Protein AF-A0A8S2FYT8-F1 (afdb_monomer_lite)

Organism: NCBI:txid1234261

Secondary structure (DSSP, 8-state):
--------------------TTTTTT-SSS--EEEEETTEEEEEEEE-GGGPSEEE-HHHHTTB-GGG-EEEETTEEEEEEEEEEEPPP-TT-EEEEEETTTTEEEEEEEEETTTTEEEETTT--EEE-S-GGGEEESSPPPPPEEEEEEEEEES-GGGEEEEEEE------

pLDDT: mean 74.87, std 20.84, range [27.44, 95.88]

Foldseek 3Di:
DDDDDDDDDDPDDDPPPPPPPPCVVVPPDDDWDWDDDPQKIKTKGQDFPVCPFPKDFVSNVVFFDPVFKDKDWDQKDWPDKDKDKDFDDQAQAWKWFQDDPSPDIFIWGQHGPVQQWIQTPVPRDIDGDPDCVRIGHPDDGDTIMITMGTDIDGPDRRTIMIITMTRDDPPD

Structure (mmCIF, N/CA/C/O backbone):
data_AF-A0A8S2FYT8-F1
#
_entry.id   AF-A0A8S2FYT8-F1
#
loop_
_atom_site.group_PDB
_atom_site.id
_atom_site.type_symbol
_atom_site.label_atom_id
_atom_site.label_alt_id
_atom_site.label_comp_id
_atom_site.label_asym_id
_atom_site.label_entity_id
_atom_site.label_seq_id
_atom_site.pdbx_PDB_ins_code
_atom_site.Cartn_x
_atom_site.Cartn_y
_atom_site.Cartn_z
_atom_site.occupancy
_atom_site.B_iso_or_equiv
_atom_site.auth_seq_id
_atom_site.auth_comp_id
_atom_site.auth_asym_id
_atom_site.auth_atom_id
_atom_site.pdbx_PDB_model_num
ATOM 1 N N . MET A 1 1 ? 5.302 9.312 -61.922 1.00 34.44 1 MET A N 1
ATOM 2 C CA . MET A 1 1 ? 6.344 10.304 -61.585 1.00 34.44 1 MET A CA 1
ATOM 3 C C . MET A 1 1 ? 5.828 11.204 -60.474 1.00 34.44 1 MET A C 1
ATOM 5 O O . MET A 1 1 ? 4.801 11.837 -60.652 1.00 34.44 1 MET A O 1
ATOM 9 N N . ASN A 1 2 ? 6.532 11.149 -59.342 1.00 29.75 2 ASN A N 1
ATOM 10 C CA . ASN A 1 2 ? 6.650 12.093 -58.225 1.00 29.75 2 ASN A CA 1
ATOM 11 C C . ASN A 1 2 ? 5.434 12.893 -57.732 1.00 29.75 2 ASN A C 1
ATOM 13 O O . ASN A 1 2 ? 5.171 14.021 -58.132 1.00 29.75 2 ASN A O 1
ATOM 17 N N . THR A 1 3 ? 4.835 12.309 -56.695 1.00 35.06 3 THR A N 1
ATOM 18 C CA . THR A 1 3 ? 4.531 12.911 -55.388 1.00 35.06 3 THR A CA 1
ATOM 19 C C . THR A 1 3 ? 5.421 14.086 -54.965 1.00 35.06 3 THR A C 1
ATOM 21 O O . THR A 1 3 ? 6.645 13.973 -54.951 1.00 35.06 3 THR A O 1
ATOM 24 N N . THR A 1 4 ? 4.802 15.155 -54.459 1.00 31.09 4 THR A N 1
ATOM 25 C CA . THR A 1 4 ? 5.323 15.942 -53.322 1.00 31.09 4 THR A CA 1
ATOM 26 C C . THR A 1 4 ? 4.184 16.744 -52.685 1.00 31.09 4 THR A C 1
ATOM 28 O O . THR A 1 4 ? 3.881 17.865 -53.081 1.00 31.09 4 THR A O 1
ATOM 31 N N . LEU A 1 5 ? 3.537 16.152 -51.678 1.00 27.44 5 LEU A N 1
ATOM 32 C CA . LEU A 1 5 ? 2.669 16.867 -50.744 1.00 27.44 5 LEU A CA 1
ATOM 33 C C . LEU A 1 5 ? 3.570 17.380 -49.610 1.00 27.44 5 LEU A C 1
ATOM 35 O O . LEU A 1 5 ? 4.101 16.591 -48.830 1.00 27.44 5 LEU A O 1
ATOM 39 N N . LYS A 1 6 ? 3.811 18.693 -49.558 1.00 30.89 6 LYS A N 1
ATOM 40 C CA . LYS A 1 6 ? 4.552 19.332 -48.463 1.00 30.89 6 LYS A CA 1
ATOM 41 C C . LYS A 1 6 ? 3.667 19.346 -47.212 1.00 30.89 6 LYS A C 1
ATOM 43 O O . LYS A 1 6 ? 2.757 20.164 -47.122 1.00 30.89 6 LYS A O 1
ATOM 48 N N . LEU A 1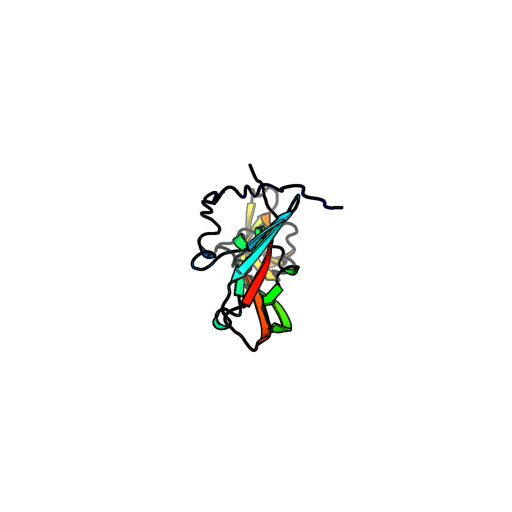 7 ? 3.934 18.457 -46.254 1.00 29.78 7 LEU A N 1
ATOM 49 C CA . L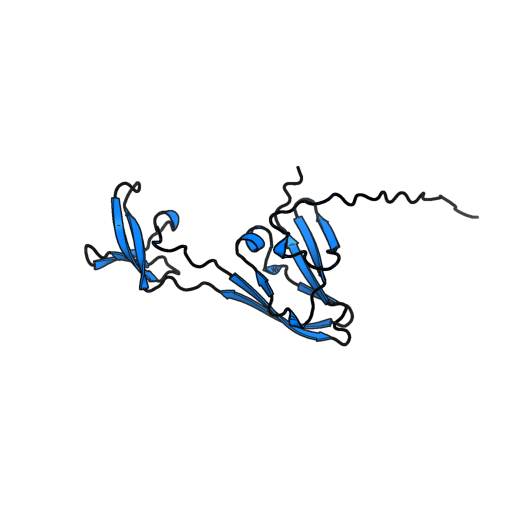EU A 1 7 ? 3.409 18.590 -44.894 1.00 29.78 7 LEU A CA 1
ATOM 50 C C . LEU A 1 7 ? 4.194 19.699 -44.182 1.00 29.78 7 LEU A C 1
ATOM 52 O O . LEU A 1 7 ? 5.385 19.556 -43.914 1.00 29.78 7 LEU A O 1
ATOM 56 N N . PHE A 1 8 ? 3.518 20.811 -43.908 1.00 29.08 8 PHE A N 1
ATOM 57 C CA . PHE A 1 8 ? 4.013 21.875 -43.045 1.00 29.08 8 PHE A CA 1
ATOM 58 C C . PHE A 1 8 ? 3.978 21.396 -41.590 1.00 29.08 8 PHE A C 1
ATOM 60 O O . PHE A 1 8 ? 2.919 21.127 -41.027 1.00 29.08 8 PHE A O 1
ATOM 67 N N . THR A 1 9 ? 5.153 21.289 -40.982 1.00 31.00 9 THR A N 1
ATOM 68 C CA . THR A 1 9 ? 5.353 21.109 -39.547 1.00 31.00 9 THR A CA 1
ATOM 69 C C . THR A 1 9 ? 4.978 22.399 -38.820 1.00 31.00 9 THR A C 1
ATOM 71 O O . THR A 1 9 ? 5.671 23.406 -38.929 1.00 31.00 9 THR A O 1
ATOM 74 N N . PHE A 1 10 ? 3.900 22.357 -38.043 1.00 27.59 10 PHE A N 1
ATOM 75 C CA . PHE A 1 10 ? 3.588 23.354 -37.019 1.00 27.59 10 PHE A CA 1
ATOM 76 C C . PHE A 1 10 ? 3.347 22.602 -35.705 1.00 27.59 10 PHE A C 1
ATOM 78 O O . PHE A 1 10 ? 2.222 22.242 -35.378 1.00 27.59 10 PHE A O 1
ATOM 85 N N . PHE A 1 11 ? 4.418 22.309 -34.962 1.00 31.86 11 PHE A N 1
ATOM 86 C CA . PHE A 1 11 ? 4.296 21.929 -33.552 1.00 31.86 11 PHE A CA 1
ATOM 87 C C . PHE A 1 11 ? 4.560 23.175 -32.713 1.00 31.86 11 PHE A C 1
ATOM 89 O O . PHE A 1 11 ? 5.697 23.559 -32.439 1.00 31.86 11 PHE A O 1
ATOM 96 N N . LEU A 1 12 ? 3.456 23.844 -32.391 1.00 29.23 12 LEU A N 1
ATOM 97 C CA . LEU A 1 12 ? 3.390 24.988 -31.502 1.00 29.23 12 LEU A CA 1
ATOM 98 C C . LEU A 1 12 ? 3.825 24.549 -30.096 1.00 29.23 12 LEU A C 1
ATOM 100 O O . LEU A 1 12 ? 3.330 23.557 -29.562 1.00 29.23 12 LEU A O 1
ATOM 104 N N . HIS A 1 13 ? 4.758 25.300 -29.511 1.00 31.59 13 HIS A N 1
ATOM 105 C CA . HIS A 1 13 ? 5.080 25.245 -28.090 1.00 31.59 13 HIS A CA 1
ATOM 106 C C . HIS A 1 13 ? 3.812 25.513 -27.273 1.00 31.59 13 HIS A C 1
ATOM 108 O O . HIS A 1 13 ? 3.385 26.658 -27.149 1.00 31.59 13 HIS A O 1
ATOM 114 N N . LEU A 1 14 ? 3.235 24.468 -26.688 1.00 29.11 14 LEU A N 1
ATOM 115 C CA . LEU A 1 14 ? 2.282 24.600 -25.593 1.00 29.11 14 LEU A CA 1
ATOM 116 C C . LEU A 1 14 ? 2.867 23.888 -24.374 1.00 29.11 14 LEU A C 1
ATOM 118 O O . LEU A 1 14 ? 2.466 22.793 -23.992 1.00 29.11 14 LEU A O 1
ATOM 122 N N . ILE A 1 15 ? 3.883 24.521 -23.786 1.00 37.72 15 ILE A N 1
ATOM 123 C CA . ILE A 1 15 ? 4.246 24.278 -22.390 1.00 37.72 15 ILE A CA 1
ATOM 124 C C . ILE A 1 15 ? 3.194 25.027 -21.574 1.00 37.72 15 ILE A C 1
ATOM 126 O O . ILE A 1 15 ? 3.398 26.164 -21.151 1.00 37.72 15 ILE A O 1
ATOM 130 N N . THR A 1 16 ? 2.017 24.428 -21.421 1.00 32.59 16 THR A N 1
ATOM 131 C CA . THR A 1 16 ? 1.048 24.899 -20.440 1.00 32.59 16 THR A CA 1
ATOM 132 C C . THR A 1 16 ? 1.570 24.468 -19.078 1.00 32.59 16 THR A C 1
ATOM 134 O O . THR A 1 16 ? 1.632 23.281 -18.762 1.00 32.59 16 THR A O 1
ATOM 137 N N . PHE A 1 17 ? 2.006 25.457 -18.301 1.00 34.69 17 PHE A N 1
ATOM 138 C CA . PHE A 1 17 ? 2.308 25.352 -16.880 1.00 34.69 17 PHE A CA 1
ATOM 139 C C . PHE A 1 17 ? 1.141 24.654 -16.167 1.00 34.69 17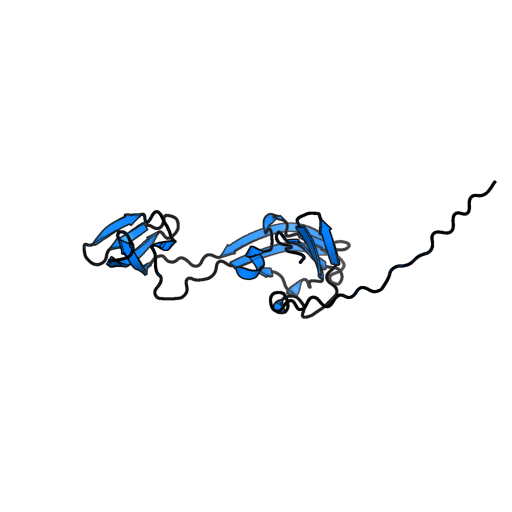 PHE A C 1
ATOM 141 O O . PHE A 1 17 ? 0.111 25.266 -15.885 1.00 34.69 17 PHE A O 1
ATOM 148 N N . ILE A 1 18 ? 1.293 23.366 -15.867 1.00 37.28 18 ILE A N 1
ATOM 149 C CA . ILE A 1 18 ? 0.430 22.696 -14.901 1.00 37.28 18 ILE A CA 1
ATOM 150 C C . ILE A 1 18 ? 0.913 23.175 -13.537 1.00 37.28 18 ILE A C 1
ATOM 152 O O . ILE A 1 18 ? 1.908 22.689 -13.003 1.00 37.28 18 ILE A O 1
ATOM 156 N N . LYS A 1 19 ? 0.223 24.167 -12.972 1.00 30.98 19 LYS A N 1
ATOM 157 C CA . LYS A 1 19 ? 0.365 24.515 -11.560 1.00 30.98 19 LYS A CA 1
ATOM 158 C C . LYS A 1 19 ? -0.349 23.432 -10.746 1.00 30.98 19 LYS A C 1
ATOM 160 O O . LYS A 1 19 ? -1.476 23.605 -10.303 1.00 30.98 19 LYS A O 1
ATOM 165 N N . SER A 1 20 ? 0.287 22.271 -10.628 1.00 37.84 20 SER A N 1
ATOM 166 C CA . SER A 1 20 ? -0.136 21.203 -9.733 1.00 37.84 20 SER A CA 1
ATOM 167 C C . SER A 1 20 ? 0.487 21.458 -8.369 1.00 37.84 20 SER A C 1
ATOM 169 O O . SER A 1 20 ? 1.614 21.033 -8.110 1.00 37.84 20 SER A O 1
ATOM 171 N N . GLU A 1 21 ? -0.228 22.128 -7.473 1.00 34.72 21 GLU A N 1
ATOM 172 C CA . GLU A 1 21 ? 0.187 22.128 -6.064 1.00 34.72 21 GLU A CA 1
ATOM 173 C C . GLU A 1 21 ? 0.263 20.679 -5.524 1.00 34.72 21 GLU A C 1
ATOM 175 O O . GLU A 1 21 ? 1.125 20.385 -4.702 1.00 34.72 21 GLU A O 1
ATOM 180 N N . ASP A 1 22 ? -0.469 19.733 -6.133 1.00 39.88 22 ASP A N 1
ATOM 181 C CA . ASP A 1 22 ? -0.564 18.334 -5.689 1.00 39.88 22 ASP A CA 1
ATOM 182 C C . ASP A 1 22 ? 0.371 17.308 -6.358 1.00 39.88 22 ASP A C 1
ATOM 184 O O . ASP A 1 22 ? 0.573 16.229 -5.806 1.00 39.88 22 ASP A O 1
ATOM 188 N N . PHE A 1 23 ? 0.995 17.626 -7.498 1.00 37.62 23 PHE A N 1
ATOM 189 C CA . PHE A 1 23 ? 2.043 16.782 -8.115 1.00 37.62 23 PHE A CA 1
ATOM 190 C C . PHE A 1 23 ? 3.456 17.351 -7.925 1.00 37.62 23 PHE A C 1
ATOM 192 O O . PHE A 1 23 ? 4.435 16.726 -8.332 1.00 37.62 23 PHE A O 1
ATOM 199 N N . SER A 1 24 ? 3.570 18.509 -7.267 1.00 36.19 24 SER A N 1
ATOM 200 C CA . SER A 1 24 ? 4.831 19.222 -7.041 1.00 36.19 24 SER A CA 1
ATOM 201 C C . SER A 1 24 ? 5.887 18.395 -6.290 1.00 36.19 24 SER A C 1
ATOM 203 O O . SER A 1 24 ? 7.082 18.613 -6.482 1.00 36.19 24 SER A O 1
ATOM 205 N N . SER A 1 25 ? 5.478 17.395 -5.498 1.00 37.12 25 SER A N 1
ATOM 206 C CA . SER A 1 25 ? 6.408 16.498 -4.800 1.00 37.12 25 SER A CA 1
ATOM 207 C C . SER A 1 25 ? 7.021 15.409 -5.691 1.00 37.12 25 SER A C 1
ATOM 209 O O . SER A 1 25 ? 8.058 14.856 -5.334 1.00 37.12 25 SER A O 1
ATOM 211 N N . ILE A 1 26 ? 6.431 15.118 -6.860 1.00 43.84 26 ILE A N 1
ATOM 212 C CA . ILE A 1 26 ? 6.959 14.133 -7.825 1.00 43.84 26 ILE A CA 1
ATOM 213 C C . ILE A 1 26 ? 7.916 14.806 -8.828 1.00 43.84 26 ILE A C 1
ATOM 215 O O . ILE A 1 26 ? 8.737 14.148 -9.462 1.00 43.84 26 ILE A O 1
ATOM 219 N N . THR A 1 27 ? 7.866 16.132 -8.967 1.00 41.81 27 THR A N 1
ATOM 220 C CA . THR A 1 27 ? 8.481 16.852 -10.094 1.00 41.81 27 THR A CA 1
ATOM 221 C C . THR A 1 27 ? 9.792 17.565 -9.773 1.00 41.81 27 THR A C 1
ATOM 223 O O . THR A 1 27 ? 10.093 18.577 -10.400 1.00 41.81 27 THR A O 1
ATOM 226 N N . ASN A 1 28 ? 10.607 17.061 -8.843 1.00 38.19 28 ASN A N 1
ATOM 227 C CA . ASN A 1 28 ? 11.902 17.696 -8.564 1.00 38.19 28 ASN A CA 1
ATOM 228 C C . ASN A 1 28 ? 13.067 17.271 -9.471 1.00 38.19 28 ASN A C 1
ATOM 230 O O . ASN A 1 28 ? 14.145 17.835 -9.334 1.00 38.19 28 ASN A O 1
ATOM 234 N N . SER A 1 29 ? 12.887 16.388 -10.463 1.00 44.88 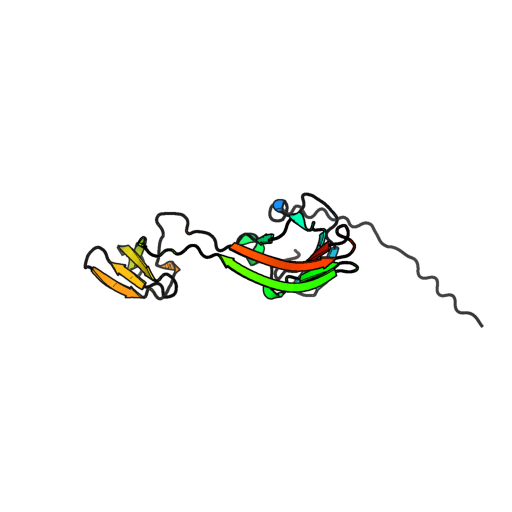29 SER A N 1
ATOM 235 C CA . SER A 1 29 ? 13.757 16.411 -11.654 1.00 44.88 29 SER A CA 1
ATOM 236 C C . SER A 1 29 ? 13.220 15.580 -12.828 1.00 44.88 29 SER A C 1
ATOM 238 O O . SER A 1 29 ? 12.801 14.441 -12.668 1.00 44.88 29 SER A O 1
ATOM 240 N N . SER A 1 30 ? 13.350 16.140 -14.037 1.00 51.62 30 SER A N 1
ATOM 241 C CA . SER A 1 30 ? 13.361 15.488 -15.362 1.00 51.62 30 SER A CA 1
ATOM 242 C C . SER A 1 30 ? 12.041 14.998 -16.004 1.00 51.62 30 SER A C 1
ATOM 244 O O . SER A 1 30 ? 11.469 13.978 -15.645 1.00 51.62 30 SER A O 1
ATOM 246 N N . LEU A 1 31 ? 11.628 15.739 -17.048 1.00 54.69 31 LEU A N 1
ATOM 247 C CA . LEU A 1 31 ? 10.803 15.350 -18.212 1.00 54.69 31 LEU A CA 1
ATOM 248 C C . LEU A 1 31 ? 9.889 14.127 -18.022 1.00 54.69 31 LEU A C 1
ATOM 250 O O . LEU A 1 31 ? 10.206 13.018 -18.461 1.00 54.69 31 LEU A O 1
ATOM 254 N N . ALA A 1 32 ? 8.707 14.360 -17.452 1.00 67.25 32 ALA A N 1
ATOM 255 C CA . ALA A 1 32 ? 7.612 13.408 -17.547 1.00 67.25 32 ALA A CA 1
ATOM 256 C C . ALA A 1 32 ? 7.089 13.366 -18.994 1.00 67.25 32 ALA A C 1
ATOM 258 O O . ALA A 1 32 ? 6.723 14.394 -19.567 1.00 67.25 32 ALA A O 1
ATOM 259 N N . ARG A 1 33 ? 7.045 12.179 -19.602 1.00 78.75 33 ARG A N 1
ATOM 260 C CA . ARG A 1 33 ? 6.271 11.933 -20.822 1.00 78.75 33 ARG A CA 1
ATOM 261 C C . ARG A 1 33 ? 4.830 11.670 -20.413 1.00 78.75 33 ARG A C 1
ATOM 263 O O . ARG A 1 33 ? 4.580 10.811 -19.573 1.00 78.75 33 ARG A O 1
ATOM 270 N N . VAL A 1 34 ? 3.901 12.398 -21.021 1.00 80.19 34 VAL A N 1
ATOM 271 C CA . VAL A 1 34 ? 2.467 12.250 -20.767 1.00 80.19 34 VAL A CA 1
ATOM 272 C C . VAL A 1 34 ? 1.773 11.891 -22.072 1.00 80.19 34 VAL A C 1
ATOM 274 O O . VAL A 1 34 ? 1.945 12.578 -23.079 1.00 80.19 34 VAL A O 1
ATOM 277 N N . LYS A 1 35 ? 0.985 10.818 -22.057 1.00 82.44 35 LYS A N 1
ATOM 278 C CA . LYS A 1 35 ? 0.129 10.413 -23.172 1.00 82.44 35 LYS A CA 1
ATOM 279 C C . LYS A 1 35 ? -1.323 10.418 -22.717 1.00 82.44 35 LYS A C 1
ATOM 281 O O . LYS A 1 35 ? -1.673 9.765 -21.740 1.00 82.44 35 LYS A O 1
ATOM 286 N N . LEU A 1 36 ? -2.155 11.172 -23.426 1.00 80.62 36 LEU A N 1
ATOM 287 C CA . LEU A 1 36 ? -3.553 11.390 -23.067 1.00 80.62 36 LEU A CA 1
ATOM 288 C C . LEU A 1 36 ? -4.468 10.401 -23.789 1.00 80.62 36 LEU A C 1
ATOM 290 O O . LEU A 1 36 ? -4.319 10.154 -24.985 1.00 80.62 36 LEU A O 1
ATOM 294 N N . TYR A 1 37 ? -5.438 9.882 -23.050 1.00 79.69 37 TYR A N 1
ATOM 295 C CA . TYR A 1 37 ? -6.556 9.084 -23.532 1.00 79.69 37 TYR A CA 1
ATOM 296 C C . TYR A 1 37 ? -7.864 9.780 -23.139 1.00 79.69 37 TYR A C 1
ATOM 298 O O . TYR A 1 37 ? -7.864 10.720 -22.347 1.00 79.69 37 TYR A O 1
ATOM 306 N N . VAL A 1 38 ? -8.992 9.300 -23.671 1.00 76.62 38 VAL A N 1
ATOM 307 C CA . VAL A 1 38 ? -10.313 9.932 -23.485 1.00 76.62 38 VAL A CA 1
ATOM 308 C C . VAL A 1 38 ? -10.643 10.185 -22.006 1.00 76.62 38 VAL A C 1
ATOM 310 O O . VAL A 1 38 ? -11.134 11.257 -21.683 1.00 76.62 38 VAL A O 1
ATOM 313 N N . ASN A 1 39 ? -10.316 9.241 -21.112 1.00 79.12 39 ASN A N 1
ATOM 314 C CA . ASN A 1 39 ? -10.618 9.321 -19.674 1.00 79.12 39 ASN A CA 1
ATOM 315 C C . ASN A 1 39 ? -9.413 8.988 -18.774 1.00 79.12 39 ASN A C 1
ATOM 317 O O . ASN A 1 39 ? -9.588 8.640 -17.609 1.00 79.12 39 ASN A O 1
ATOM 321 N N . SER A 1 40 ? -8.191 9.013 -19.307 1.00 82.62 40 SER A N 1
ATOM 322 C CA . SER A 1 40 ? -6.992 8.659 -18.542 1.00 82.62 40 SER A CA 1
ATOM 323 C C . SER A 1 40 ? -5.735 9.283 -19.135 1.00 82.62 40 SER A C 1
ATOM 325 O O . SER A 1 40 ? -5.730 9.745 -20.274 1.00 82.62 40 SER A O 1
ATOM 327 N N . ALA A 1 41 ? -4.655 9.306 -18.360 1.00 83.88 41 ALA A N 1
ATOM 328 C CA . ALA A 1 41 ? -3.336 9.698 -18.845 1.00 83.88 41 ALA A CA 1
ATOM 329 C C . ALA A 1 41 ? -2.317 8.645 -18.445 1.00 83.88 41 ALA A C 1
ATOM 331 O O . ALA A 1 41 ? -2.296 8.199 -17.306 1.00 83.88 41 ALA A O 1
ATOM 332 N N . GLU A 1 42 ? -1.443 8.280 -19.364 1.00 85.31 42 GLU A N 1
ATOM 333 C CA . GLU A 1 42 ? -0.228 7.546 -19.050 1.00 85.31 42 GLU A CA 1
ATOM 334 C C . GLU A 1 42 ? 0.880 8.552 -18.765 1.00 85.31 42 GLU A C 1
ATOM 336 O O . GLU A 1 42 ? 1.129 9.462 -19.557 1.00 85.31 42 GLU A O 1
ATOM 341 N N . ILE A 1 43 ? 1.513 8.396 -17.610 1.00 86.88 43 ILE A N 1
ATOM 342 C CA . ILE A 1 43 ? 2.572 9.263 -17.110 1.00 86.88 43 ILE A CA 1
ATOM 343 C C . ILE A 1 43 ? 3.811 8.392 -16.959 1.00 86.88 43 ILE A C 1
ATOM 345 O O . ILE A 1 43 ? 3.760 7.360 -16.292 1.00 86.88 43 ILE A O 1
ATOM 349 N N . ALA A 1 44 ? 4.915 8.804 -17.573 1.00 88.19 44 ALA A N 1
ATOM 350 C CA . ALA A 1 44 ? 6.212 8.165 -17.423 1.00 88.19 44 ALA A CA 1
ATOM 351 C C . ALA A 1 44 ? 7.251 9.205 -17.014 1.00 88.19 44 ALA A C 1
ATOM 353 O O . ALA A 1 44 ? 7.505 10.144 -17.766 1.00 88.19 44 ALA A O 1
ATOM 354 N N . TYR A 1 45 ? 7.868 9.041 -15.850 1.00 87.19 45 TYR A N 1
ATOM 355 C CA . TYR A 1 45 ? 8.937 9.922 -15.383 1.00 87.19 45 TYR A CA 1
ATOM 356 C C . TYR A 1 45 ? 10.232 9.146 -15.212 1.00 87.19 45 TYR A C 1
ATOM 358 O O . TYR A 1 45 ? 10.226 7.940 -14.964 1.00 87.19 45 TYR A O 1
ATOM 366 N N . LYS A 1 46 ? 11.355 9.840 -15.387 1.00 88.12 46 LYS A N 1
ATOM 367 C CA . LYS A 1 46 ? 12.670 9.236 -15.207 1.00 88.12 46 LYS A CA 1
ATOM 368 C C . LYS A 1 46 ? 12.885 8.925 -13.727 1.00 88.12 46 LYS A C 1
ATOM 370 O O . LYS A 1 46 ? 12.596 9.756 -12.872 1.00 88.12 46 LYS A O 1
ATOM 375 N N . ILE A 1 47 ? 13.408 7.742 -13.443 1.00 88.44 47 ILE A N 1
ATOM 376 C CA . ILE A 1 47 ? 13.700 7.281 -12.087 1.00 88.44 47 ILE A CA 1
ATOM 377 C C . ILE A 1 47 ? 15.120 6.712 -12.039 1.00 88.44 47 ILE A C 1
ATOM 379 O O . ILE A 1 47 ? 15.654 6.269 -13.050 1.00 88.44 47 ILE A O 1
ATOM 383 N N . SER A 1 48 ? 15.768 6.769 -10.885 1.00 86.81 48 SER A N 1
ATOM 384 C CA . SER A 1 48 ? 17.064 6.145 -10.627 1.00 86.81 48 SER A CA 1
ATOM 385 C C . SER A 1 48 ? 16.872 4.794 -9.943 1.00 86.81 48 SER A C 1
ATOM 387 O O . SER A 1 48 ? 15.937 4.619 -9.163 1.00 86.81 48 SER A O 1
ATOM 389 N N . ALA A 1 49 ? 17.791 3.854 -10.171 1.00 84.44 49 ALA A N 1
ATOM 390 C CA . ALA A 1 49 ? 17.784 2.555 -9.496 1.00 84.44 49 ALA A CA 1
ATOM 391 C C . ALA A 1 49 ? 17.829 2.686 -7.958 1.00 84.44 49 ALA A C 1
ATOM 393 O O . ALA A 1 49 ? 17.269 1.855 -7.255 1.00 84.44 49 ALA A O 1
ATOM 394 N N . PHE A 1 50 ? 18.427 3.763 -7.433 1.00 85.12 50 PHE A N 1
ATOM 395 C CA . PHE A 1 50 ? 18.510 4.037 -5.991 1.00 85.12 50 PHE A CA 1
ATOM 396 C C . PHE A 1 50 ? 17.212 4.584 -5.376 1.00 85.12 50 PHE A C 1
ATOM 398 O O . PHE A 1 50 ? 17.169 4.838 -4.177 1.00 85.12 50 PHE A O 1
ATOM 405 N N . GLN A 1 51 ? 16.175 4.823 -6.184 1.00 87.19 51 GLN A N 1
ATOM 406 C CA . GLN A 1 51 ? 14.872 5.310 -5.716 1.00 87.19 51 GLN A CA 1
ATOM 407 C C . GLN A 1 51 ? 13.861 4.176 -5.501 1.00 87.19 51 GLN A C 1
ATOM 409 O O . GLN A 1 51 ? 12.699 4.459 -5.217 1.00 87.19 51 GLN A O 1
ATOM 414 N N . PHE A 1 52 ? 14.286 2.919 -5.655 1.00 88.19 52 PHE A N 1
ATOM 415 C CA . PHE A 1 52 ? 13.480 1.752 -5.315 1.00 88.19 52 PHE A CA 1
ATOM 416 C C . PHE A 1 52 ? 13.768 1.290 -3.875 1.00 88.19 52 PHE A C 1
ATOM 418 O O . PHE A 1 52 ? 14.927 1.323 -3.451 1.00 88.19 52 PHE A O 1
ATOM 425 N N . PRO A 1 53 ? 12.738 0.864 -3.125 1.00 92.12 53 PRO A N 1
ATOM 426 C CA . PRO A 1 53 ? 11.335 0.806 -3.538 1.00 92.12 53 PRO A CA 1
ATOM 427 C C . PRO A 1 53 ? 10.670 2.195 -3.579 1.00 92.12 53 PRO A C 1
ATOM 429 O O . PRO A 1 53 ? 11.046 3.107 -2.847 1.00 92.12 53 PRO A O 1
ATOM 432 N N . VAL A 1 54 ? 9.657 2.355 -4.434 1.00 89.94 54 VAL A N 1
ATOM 433 C CA . VAL A 1 54 ? 8.910 3.613 -4.588 1.00 89.94 54 VAL A CA 1
ATOM 434 C C . VAL A 1 54 ? 7.694 3.607 -3.671 1.00 89.94 54 VAL A C 1
ATOM 436 O O . VAL A 1 54 ? 6.843 2.723 -3.774 1.00 89.94 54 VAL A O 1
ATOM 439 N N . GLU A 1 55 ? 7.578 4.619 -2.814 1.00 89.00 55 GLU A N 1
ATOM 440 C CA . GLU A 1 55 ? 6.408 4.818 -1.956 1.00 89.00 55 GLU A CA 1
ATOM 441 C C . GLU A 1 55 ? 5.406 5.799 -2.576 1.00 89.00 55 GLU A C 1
ATOM 443 O O . GLU A 1 55 ? 5.762 6.906 -2.985 1.00 89.00 55 GLU A O 1
ATOM 448 N N . PHE A 1 56 ? 4.130 5.416 -2.568 1.00 85.69 56 PHE A N 1
ATOM 449 C CA . PHE A 1 56 ? 3.009 6.269 -2.944 1.00 85.69 56 PHE A CA 1
ATOM 450 C C . PHE A 1 56 ? 2.159 6.603 -1.718 1.00 85.69 56 PHE A C 1
ATOM 452 O O . PHE A 1 56 ? 1.714 5.719 -0.980 1.00 85.69 56 PHE A O 1
ATOM 459 N N . SER A 1 57 ? 1.901 7.896 -1.528 1.00 81.75 57 SER A N 1
ATOM 460 C CA . SER A 1 57 ? 0.928 8.393 -0.552 1.00 81.75 57 SER A CA 1
ATOM 461 C C . SER A 1 57 ? -0.512 8.112 -1.011 1.00 81.75 57 SER A C 1
ATOM 463 O O . SER A 1 57 ? -0.761 8.052 -2.218 1.00 81.75 57 SER A O 1
ATOM 465 N N . PRO A 1 58 ? -1.496 8.027 -0.094 1.00 76.56 58 PRO A N 1
ATOM 466 C CA . PRO A 1 58 ? -2.895 7.813 -0.471 1.00 76.56 58 PRO A CA 1
ATOM 467 C C . PRO A 1 58 ? -3.411 8.835 -1.482 1.00 76.56 58 PRO A C 1
ATOM 469 O O . PRO A 1 58 ? -4.082 8.462 -2.434 1.00 76.56 58 PRO A O 1
ATOM 472 N N . LYS A 1 59 ? -3.031 10.110 -1.327 1.00 78.44 59 LYS A N 1
ATOM 473 C CA . LYS A 1 59 ? -3.441 11.181 -2.241 1.00 78.44 59 LYS A CA 1
ATOM 474 C C . LYS A 1 59 ? -2.942 10.948 -3.671 1.00 78.44 59 LYS A C 1
ATOM 476 O O . LYS A 1 59 ? -3.659 11.200 -4.629 1.00 78.44 59 LYS A O 1
ATOM 481 N N . GLN A 1 60 ? -1.724 10.429 -3.835 1.00 77.75 60 GLN A N 1
ATOM 482 C CA . GLN A 1 60 ? -1.219 10.054 -5.161 1.00 77.75 60 GLN A CA 1
ATOM 483 C C . GLN A 1 60 ? -1.993 8.852 -5.726 1.00 77.75 60 GLN A C 1
ATOM 485 O O . GLN A 1 60 ? -2.291 8.811 -6.919 1.00 77.75 60 GLN A O 1
ATOM 490 N N . LEU A 1 61 ? -2.364 7.900 -4.868 1.00 76.94 61 LEU A N 1
ATOM 491 C CA . LEU A 1 61 ? -3.113 6.700 -5.245 1.00 76.94 61 LEU A CA 1
ATOM 492 C C . LEU A 1 61 ? -4.569 6.970 -5.629 1.00 76.94 61 LEU A C 1
ATOM 494 O O . LEU A 1 61 ? -5.106 6.241 -6.452 1.00 76.94 61 LEU A O 1
ATOM 498 N N . GLU A 1 62 ? -5.198 8.031 -5.117 1.00 76.31 62 GLU A N 1
ATOM 499 C CA . GLU A 1 62 ? -6.537 8.453 -5.567 1.00 76.31 62 GLU A CA 1
ATOM 500 C C . GLU A 1 62 ? -6.591 8.687 -7.082 1.00 76.31 62 GLU A C 1
ATOM 502 O O . GLU A 1 62 ? -7.625 8.495 -7.730 1.00 76.31 62 GLU A O 1
ATOM 507 N N . HIS A 1 63 ? -5.457 9.086 -7.656 1.00 79.12 63 HIS A N 1
ATOM 508 C CA . HIS A 1 63 ? -5.350 9.414 -9.063 1.00 79.12 63 HIS A CA 1
ATOM 509 C C . HIS A 1 63 ? -4.650 8.334 -9.881 1.00 79.12 63 HIS A C 1
ATOM 511 O O . HIS A 1 63 ? -4.821 8.343 -11.092 1.00 79.12 63 HIS A O 1
ATOM 517 N N . ILE A 1 64 ? -3.919 7.393 -9.282 1.00 81.00 64 ILE A N 1
ATOM 518 C CA . ILE A 1 64 ? -3.113 6.386 -9.992 1.00 81.00 64 ILE A CA 1
ATOM 519 C C . ILE A 1 64 ? -3.759 5.004 -9.874 1.00 81.00 64 ILE A C 1
ATOM 521 O O . ILE A 1 64 ? -4.215 4.615 -8.808 1.00 81.00 64 ILE A O 1
ATOM 525 N N . ARG A 1 65 ? -3.745 4.223 -10.958 1.00 82.62 65 ARG A N 1
ATOM 526 C CA . ARG A 1 65 ? -4.063 2.787 -10.932 1.00 82.62 65 ARG A CA 1
ATOM 527 C C . ARG A 1 65 ? -2.828 1.970 -10.531 1.00 82.62 65 ARG A C 1
ATOM 529 O O . ARG A 1 65 ? -1.930 1.840 -11.374 1.00 82.62 65 ARG A O 1
ATOM 536 N N . PRO A 1 66 ? -2.729 1.410 -9.309 1.00 82.56 66 PRO A N 1
ATOM 537 C CA . PRO A 1 66 ? -1.514 0.724 -8.857 1.00 82.56 66 PRO A CA 1
ATOM 538 C C . PRO A 1 66 ? -1.115 -0.451 -9.757 1.00 82.56 66 PRO A C 1
ATOM 540 O O . PRO A 1 66 ? 0.061 -0.662 -10.044 1.00 82.56 66 PRO A O 1
ATOM 543 N N . GLU A 1 67 ? -2.101 -1.168 -10.294 1.00 82.62 67 GLU A N 1
ATOM 544 C CA . GLU A 1 67 ? -1.924 -2.313 -11.186 1.00 82.62 67 GLU A CA 1
ATOM 545 C C . GLU A 1 67 ? -1.288 -1.952 -12.537 1.00 82.62 67 GLU A C 1
ATOM 547 O O . GLU A 1 67 ? -0.847 -2.835 -13.276 1.00 82.62 67 GLU A O 1
ATOM 552 N N . THR A 1 68 ? -1.219 -0.660 -12.867 1.00 89.06 68 THR A N 1
ATOM 553 C CA . THR A 1 68 ? -0.643 -0.143 -14.117 1.00 89.06 68 THR A CA 1
ATOM 554 C C . THR A 1 68 ? 0.791 0.347 -13.965 1.00 89.06 68 THR A C 1
ATOM 556 O O . THR A 1 68 ? 1.400 0.740 -14.958 1.00 89.06 68 THR A O 1
ATOM 559 N N . ILE A 1 69 ? 1.340 0.313 -12.747 1.00 91.19 69 ILE A N 1
ATOM 560 C CA . ILE A 1 69 ? 2.710 0.745 -12.479 1.00 91.19 69 ILE A CA 1
ATOM 561 C C . ILE A 1 69 ? 3.677 -0.250 -13.129 1.00 91.19 69 ILE A C 1
ATOM 563 O O . ILE A 1 69 ? 3.595 -1.456 -12.888 1.00 91.19 69 ILE A O 1
ATOM 567 N N . ARG A 1 70 ? 4.576 0.248 -13.978 1.00 92.38 70 ARG A N 1
ATOM 568 C CA . ARG A 1 70 ? 5.568 -0.526 -14.733 1.00 92.38 70 ARG A CA 1
ATOM 569 C C . ARG A 1 70 ? 6.916 0.182 -14.706 1.00 92.38 70 ARG A C 1
ATOM 571 O O . ARG A 1 70 ? 6.973 1.408 -14.778 1.00 92.38 70 ARG A O 1
ATOM 578 N N . LEU A 1 71 ? 7.992 -0.597 -14.663 1.00 92.81 71 LEU A N 1
ATOM 579 C CA . LEU A 1 71 ? 9.351 -0.108 -14.864 1.00 92.81 71 LEU A CA 1
ATOM 580 C C . LEU A 1 71 ? 9.769 -0.364 -16.312 1.00 92.81 71 LEU A C 1
ATOM 582 O O . LEU A 1 71 ? 9.805 -1.509 -16.755 1.00 92.81 71 LEU A O 1
ATOM 586 N N . ASN A 1 72 ? 10.090 0.705 -17.035 1.00 89.81 72 ASN A N 1
ATOM 587 C CA . ASN A 1 72 ? 10.487 0.666 -18.437 1.00 89.81 72 ASN A CA 1
ATOM 588 C C . ASN A 1 72 ? 11.872 1.285 -18.623 1.00 89.81 72 ASN A C 1
ATOM 590 O O . ASN A 1 72 ? 12.283 2.168 -17.876 1.00 89.81 72 ASN A O 1
ATOM 594 N N . GLY A 1 73 ? 12.588 0.867 -19.661 1.00 85.81 73 GLY A N 1
ATOM 595 C CA . GLY A 1 73 ? 13.871 1.460 -20.011 1.00 85.81 73 GLY A CA 1
ATOM 596 C C . GLY A 1 73 ? 14.594 0.683 -21.097 1.00 85.81 73 GLY A C 1
ATOM 597 O O . GLY A 1 73 ? 14.201 -0.425 -21.466 1.00 85.81 73 GLY A O 1
ATOM 598 N N . LYS A 1 74 ? 15.660 1.273 -21.636 1.00 82.75 74 LYS A N 1
ATOM 599 C CA . LYS A 1 74 ? 16.495 0.584 -22.621 1.00 82.75 74 LYS A CA 1
ATOM 600 C C . LYS A 1 74 ? 17.342 -0.468 -21.902 1.00 82.75 74 LYS A C 1
ATOM 602 O O . LYS A 1 74 ? 18.069 -0.119 -20.980 1.00 82.75 74 LYS A O 1
ATOM 607 N N . PHE A 1 75 ? 17.267 -1.720 -22.355 1.00 85.06 75 PHE A N 1
ATOM 608 C CA . PHE A 1 75 ? 17.976 -2.865 -21.759 1.00 85.06 75 PHE A CA 1
ATOM 609 C C . PHE A 1 75 ? 17.599 -3.164 -20.306 1.00 85.06 75 PHE A C 1
ATOM 611 O O . PHE A 1 75 ? 18.431 -3.643 -19.545 1.00 85.06 75 PHE A O 1
ATOM 618 N N . VAL A 1 76 ? 16.350 -2.892 -19.928 1.00 88.94 76 VAL A N 1
ATOM 619 C CA . VAL A 1 76 ? 15.823 -3.269 -18.615 1.00 88.94 76 VAL A CA 1
ATOM 620 C C . VAL A 1 76 ? 15.099 -4.597 -18.742 1.00 88.94 76 VAL A C 1
ATOM 622 O O . VAL A 1 76 ? 14.128 -4.700 -19.492 1.00 88.94 76 VAL A O 1
ATOM 625 N N . HIS A 1 77 ? 15.545 -5.595 -17.990 1.00 90.31 77 HIS A N 1
ATOM 626 C CA . HIS A 1 77 ? 14.804 -6.829 -17.790 1.00 90.31 77 HIS A CA 1
ATOM 627 C C . HIS A 1 77 ? 14.265 -6.854 -16.365 1.00 90.31 77 HIS A C 1
ATOM 629 O O . HIS A 1 77 ? 15.017 -7.010 -15.411 1.00 90.31 77 HIS A O 1
ATOM 635 N N . VAL A 1 78 ? 12.947 -6.727 -16.221 1.00 91.44 78 VAL A N 1
ATOM 636 C CA . VAL A 1 78 ? 12.266 -6.924 -14.936 1.00 91.44 78 VAL A CA 1
ATOM 637 C C . VAL A 1 78 ? 12.035 -8.419 -14.739 1.00 91.44 78 VAL A C 1
ATOM 639 O O . VAL A 1 78 ? 11.407 -9.050 -15.589 1.00 91.44 78 VAL A O 1
ATOM 642 N N . SER A 1 79 ? 12.558 -8.986 -13.654 1.00 93.62 79 SER A N 1
ATOM 643 C CA . SER A 1 79 ? 12.341 -10.387 -13.278 1.00 93.62 79 SER A CA 1
ATOM 644 C C . SER A 1 79 ? 11.143 -10.540 -12.342 1.00 93.62 79 SER A C 1
ATOM 646 O O . SER A 1 79 ? 10.423 -11.534 -12.421 1.00 93.62 79 SER A O 1
ATOM 648 N N . SER A 1 80 ? 10.882 -9.541 -11.496 1.00 93.94 80 SER A N 1
ATOM 649 C CA . SER A 1 80 ? 9.696 -9.501 -10.643 1.00 93.94 80 SER A CA 1
ATOM 650 C C . SER A 1 80 ? 9.274 -8.072 -10.308 1.00 93.94 80 SER A C 1
ATOM 652 O O . SER A 1 80 ? 10.071 -7.131 -10.331 1.00 93.94 80 SER A O 1
ATOM 654 N N . GLN A 1 81 ? 7.992 -7.926 -9.983 1.00 93.06 81 GLN A N 1
ATOM 655 C CA . GLN A 1 81 ? 7.406 -6.709 -9.443 1.00 93.06 81 GLN A CA 1
ATOM 656 C C . GLN A 1 81 ? 6.622 -7.079 -8.188 1.00 93.06 81 GLN A C 1
ATOM 658 O O . GLN A 1 81 ? 5.776 -7.974 -8.229 1.00 93.06 81 GLN A O 1
ATOM 663 N N . THR A 1 82 ? 6.864 -6.348 -7.107 1.00 91.25 82 THR A N 1
ATOM 664 C CA . THR A 1 82 ? 6.143 -6.502 -5.846 1.00 91.25 82 THR A CA 1
ATOM 665 C C . THR A 1 82 ? 5.382 -5.217 -5.563 1.00 91.25 82 THR A C 1
ATOM 667 O O . THR A 1 82 ? 5.962 -4.135 -5.547 1.00 91.25 82 THR A O 1
ATOM 670 N N . ILE A 1 83 ? 4.072 -5.331 -5.346 1.00 87.81 83 ILE A N 1
ATOM 671 C CA . ILE A 1 83 ? 3.229 -4.228 -4.883 1.00 87.81 83 ILE A CA 1
ATOM 672 C C . ILE A 1 83 ? 2.760 -4.593 -3.479 1.00 87.81 83 ILE A C 1
ATOM 674 O O . ILE A 1 83 ? 1.943 -5.496 -3.312 1.00 87.81 83 ILE A O 1
ATOM 678 N N . THR A 1 84 ? 3.279 -3.890 -2.479 1.00 86.06 84 THR A N 1
ATOM 679 C CA . THR A 1 84 ? 2.932 -4.106 -1.075 1.00 86.06 84 THR A CA 1
ATOM 680 C C . THR A 1 84 ? 2.069 -2.958 -0.590 1.00 86.06 84 THR A C 1
ATOM 682 O O . THR A 1 84 ? 2.492 -1.802 -0.595 1.00 86.06 84 THR A O 1
ATOM 685 N N . GLN A 1 85 ? 0.865 -3.270 -0.122 1.00 83.19 85 GLN A N 1
ATOM 686 C CA . GLN A 1 85 ? 0.048 -2.308 0.604 1.00 83.19 85 GLN A CA 1
ATOM 687 C C . GLN A 1 85 ? 0.432 -2.351 2.084 1.00 83.19 85 GLN A C 1
ATOM 689 O O . GLN A 1 85 ? 0.186 -3.337 2.773 1.00 83.19 85 GLN A O 1
ATOM 694 N N . GLN A 1 86 ? 1.037 -1.275 2.582 1.00 79.44 86 GLN A N 1
ATOM 695 C CA . GLN A 1 86 ? 1.260 -1.095 4.009 1.00 79.44 86 GLN A CA 1
ATOM 696 C C . GLN A 1 86 ? 0.042 -0.404 4.619 1.00 79.44 86 GLN A C 1
ATOM 698 O O . GLN A 1 86 ? -0.154 0.805 4.474 1.00 79.44 86 GLN A O 1
ATOM 703 N N . LYS A 1 87 ? -0.768 -1.196 5.321 1.00 76.88 87 LYS A N 1
ATOM 704 C CA . LYS A 1 87 ? -1.775 -0.718 6.268 1.00 76.88 87 LYS A CA 1
ATOM 705 C C . LYS A 1 87 ? -1.194 -0.909 7.665 1.00 76.88 87 LYS A C 1
ATOM 707 O O . LYS A 1 87 ? -0.848 -2.027 8.042 1.00 76.88 87 LYS A O 1
ATOM 712 N N . LYS A 1 88 ? -1.045 0.166 8.440 1.00 77.38 88 LYS A N 1
ATOM 713 C CA . LYS A 1 88 ? -0.726 0.015 9.865 1.00 77.38 88 LYS A CA 1
ATOM 714 C C . LYS A 1 88 ? -2.006 -0.433 10.557 1.00 77.38 88 LYS A C 1
ATOM 716 O O . LYS A 1 88 ? -3.020 0.253 10.459 1.00 77.38 88 LYS A O 1
ATOM 721 N N . SER A 1 89 ? -1.928 -1.580 11.224 1.00 81.69 89 SER A N 1
ATOM 722 C CA . SER A 1 89 ? -3.066 -2.137 11.943 1.00 81.69 89 SER A CA 1
ATOM 723 C C . SER A 1 89 ? -3.579 -1.147 12.985 1.00 81.69 89 SER A C 1
ATOM 725 O O . SER A 1 89 ? -2.805 -0.488 13.693 1.00 81.69 89 SER A O 1
ATOM 727 N N . LEU A 1 90 ? -4.900 -1.052 13.053 1.00 86.19 90 LEU A N 1
ATOM 728 C CA . LEU A 1 90 ? -5.617 -0.295 14.069 1.00 86.19 90 LEU A CA 1
ATOM 729 C C . LEU A 1 90 ? -5.965 -1.164 15.286 1.00 86.19 90 LEU A C 1
ATOM 731 O O . LEU A 1 90 ? -6.545 -0.655 16.240 1.00 86.19 90 LEU A O 1
ATOM 735 N N . ASN A 1 91 ? -5.591 -2.447 15.292 1.00 90.44 91 ASN A N 1
ATOM 736 C CA . ASN A 1 91 ? -5.888 -3.363 16.391 1.00 90.44 91 ASN A CA 1
ATOM 737 C C . ASN A 1 91 ? -5.269 -2.862 17.703 1.00 90.44 91 ASN A C 1
ATOM 739 O O . ASN A 1 91 ? -4.134 -2.385 17.751 1.00 90.44 91 ASN A O 1
ATOM 743 N N . GLY A 1 92 ? -6.041 -2.955 18.782 1.00 90.31 92 GLY A N 1
ATOM 744 C CA . GLY A 1 92 ? -5.702 -2.436 20.103 1.00 90.31 92 GLY A CA 1
ATOM 745 C C . GLY A 1 92 ? -5.874 -0.922 20.263 1.00 90.31 92 GLY A C 1
ATOM 746 O O . GLY A 1 92 ? -5.752 -0.428 21.384 1.00 90.31 92 GLY A O 1
ATOM 747 N N . GLN A 1 93 ? -6.177 -0.171 19.198 1.00 90.94 93 GLN A N 1
ATOM 748 C CA . GLN A 1 93 ? -6.412 1.267 19.321 1.00 90.94 93 GLN A CA 1
ATOM 749 C C . GLN A 1 93 ? -7.794 1.558 19.897 1.00 90.94 93 GLN A C 1
ATOM 751 O O . GLN A 1 93 ? -8.782 0.892 19.575 1.00 90.94 93 GLN A O 1
ATOM 756 N N . LYS A 1 94 ? -7.864 2.602 20.728 1.00 92.88 94 LYS A N 1
ATOM 757 C CA . LYS A 1 94 ? -9.142 3.177 21.139 1.00 92.88 94 LYS A CA 1
ATOM 758 C C . LYS A 1 94 ? -9.787 3.890 19.956 1.00 92.88 94 LYS A C 1
ATOM 760 O O . LYS A 1 94 ? -9.117 4.596 19.205 1.00 92.88 94 LYS A O 1
ATOM 765 N N . VAL A 1 95 ? -11.095 3.733 19.832 1.00 91.50 95 VAL A N 1
ATOM 766 C CA . VAL A 1 95 ? -11.945 4.379 18.832 1.00 91.50 95 VAL A CA 1
ATOM 767 C C . VAL A 1 95 ? -13.251 4.822 19.488 1.00 91.50 95 VAL A C 1
ATOM 769 O O . VAL A 1 95 ? -13.624 4.330 20.552 1.00 91.50 95 VAL A O 1
ATOM 772 N N . LEU A 1 96 ? -13.953 5.755 18.858 1.00 91.44 96 LEU A N 1
ATOM 773 C CA . LEU A 1 96 ? -15.313 6.144 19.208 1.00 91.44 96 LEU A CA 1
ATOM 774 C C . LEU A 1 96 ? -16.268 5.557 18.180 1.00 91.44 96 LEU A C 1
ATOM 776 O O . LEU A 1 96 ? -16.106 5.789 16.983 1.00 91.44 96 LEU A O 1
ATOM 780 N N . ILE A 1 97 ? -17.284 4.838 18.635 1.00 89.94 97 ILE A N 1
ATOM 781 C CA . ILE A 1 97 ? -18.311 4.280 17.761 1.00 89.94 97 ILE A CA 1
ATOM 782 C C . ILE A 1 97 ? -19.588 5.073 17.920 1.00 89.94 97 ILE A C 1
ATOM 784 O O . ILE A 1 97 ? -20.116 5.211 19.021 1.00 89.94 97 ILE A O 1
ATOM 788 N N . CYS A 1 98 ? -20.096 5.573 16.804 1.00 86.69 98 CYS A N 1
ATOM 789 C CA . CYS A 1 98 ? -21.420 6.157 16.732 1.00 86.69 98 CYS A CA 1
ATOM 790 C C . CYS A 1 98 ? -22.458 5.030 16.733 1.00 86.69 98 CYS A C 1
ATOM 792 O O . CYS A 1 98 ? -22.521 4.252 15.779 1.00 86.69 98 CYS A O 1
ATOM 794 N N . LYS A 1 99 ? -23.251 4.940 17.803 1.00 74.50 99 LYS A N 1
ATOM 795 C CA . LYS A 1 99 ? -24.469 4.124 17.841 1.00 74.50 99 LYS A CA 1
ATOM 796 C C . LYS A 1 99 ? -25.631 4.992 17.335 1.00 74.50 99 LYS A C 1
ATOM 798 O O . LYS A 1 99 ? -25.676 6.187 17.634 1.00 74.50 99 LYS A O 1
ATOM 803 N N . ASP A 1 100 ? -26.531 4.398 16.555 1.00 72.00 100 ASP A N 1
ATOM 804 C CA . ASP A 1 100 ? -27.679 5.072 15.925 1.00 72.00 100 ASP A CA 1
ATOM 805 C C . ASP A 1 100 ? -27.267 6.250 15.008 1.00 72.00 100 ASP A C 1
ATOM 807 O O . ASP A 1 100 ? -26.207 6.206 14.378 1.00 72.00 100 ASP A O 1
ATOM 811 N N . ASP A 1 101 ? -28.078 7.312 14.926 1.00 68.94 101 ASP A N 1
ATOM 812 C CA . ASP A 1 101 ? -27.882 8.511 14.086 1.00 68.94 101 ASP A CA 1
ATOM 813 C C . ASP A 1 101 ? -26.712 9.416 14.549 1.00 68.94 101 ASP A C 1
ATOM 815 O O . ASP A 1 101 ? -26.757 10.642 14.441 1.00 68.94 101 ASP A O 1
ATOM 819 N N . CYS A 1 102 ? -25.645 8.829 15.104 1.00 70.38 102 CYS A N 1
ATOM 820 C CA . CYS A 1 102 ? -24.484 9.520 15.675 1.00 70.38 102 CYS A CA 1
ATOM 821 C C . CYS A 1 102 ? -24.810 10.488 16.824 1.00 70.38 102 CYS A C 1
ATOM 823 O O . CYS A 1 102 ? -23.972 11.319 17.181 1.00 70.38 102 CYS A O 1
ATOM 825 N N . SER A 1 103 ? -25.993 10.364 17.429 1.00 75.44 103 SER A N 1
ATOM 826 C CA . SER A 1 103 ? -26.389 11.109 18.626 1.00 75.44 103 SER A CA 1
ATOM 827 C C . SER A 1 103 ? -25.657 10.618 19.875 1.00 75.44 103 SER A C 1
ATOM 829 O O . SER A 1 103 ? -25.394 11.411 20.775 1.00 75.44 103 SER A O 1
ATOM 831 N N . ASN A 1 104 ? -25.287 9.334 19.910 1.00 81.38 104 ASN A N 1
ATOM 832 C CA . ASN A 1 104 ? -24.555 8.713 21.006 1.00 81.38 104 ASN A CA 1
ATOM 833 C C . ASN A 1 104 ? -23.258 8.081 20.492 1.00 81.38 104 ASN A C 1
ATOM 835 O O . ASN A 1 104 ? -23.265 7.261 19.572 1.00 81.38 104 ASN A O 1
ATOM 839 N N . THR A 1 105 ? -22.133 8.437 21.110 1.00 87.00 105 THR A N 1
ATOM 840 C CA . THR A 1 105 ? -20.830 7.820 20.836 1.00 87.00 105 THR A CA 1
ATOM 841 C C . THR A 1 105 ? -20.341 7.049 22.047 1.00 87.00 105 THR A C 1
ATOM 843 O O . THR A 1 105 ? -20.360 7.582 23.155 1.00 87.00 105 THR A O 1
ATOM 846 N N . VAL A 1 106 ? -19.862 5.828 21.835 1.00 90.62 106 VAL A N 1
ATOM 847 C CA . VAL A 1 106 ? -19.252 4.997 22.879 1.00 90.62 106 VAL A CA 1
ATOM 848 C C . VAL A 1 106 ? -17.766 4.814 22.618 1.00 90.62 106 VAL A C 1
ATOM 850 O O . VAL A 1 106 ? -17.338 4.746 21.465 1.00 90.62 106 VAL A O 1
ATOM 853 N N . GLU A 1 107 ? -16.972 4.720 23.681 1.00 94.12 107 GLU A N 1
ATOM 854 C CA . GLU A 1 107 ? -15.572 4.318 23.562 1.00 94.12 107 GLU A CA 1
ATOM 855 C C . GLU A 1 107 ? -15.475 2.809 23.340 1.00 94.12 107 GLU A C 1
ATOM 857 O O . GLU A 1 107 ? -16.093 2.014 24.050 1.00 94.12 107 GLU A O 1
ATOM 862 N N . ALA A 1 108 ? -14.660 2.410 22.374 1.00 94.06 108 ALA A N 1
ATOM 863 C CA . ALA A 1 108 ? -14.390 1.019 22.066 1.00 94.06 108 ALA A CA 1
ATOM 864 C C . ALA A 1 108 ? -12.900 0.803 21.777 1.00 94.06 108 ALA A C 1
ATOM 866 O O . ALA A 1 108 ? -12.145 1.748 21.545 1.00 94.06 108 ALA A O 1
ATOM 867 N N . ILE A 1 109 ? -12.470 -0.455 21.785 1.00 94.69 109 ILE A N 1
ATOM 868 C CA . ILE A 1 109 ? -11.152 -0.876 21.303 1.00 94.69 109 ILE A CA 1
ATOM 869 C C . ILE A 1 109 ? -11.343 -1.646 20.002 1.00 94.69 109 ILE A C 1
ATOM 871 O O . ILE A 1 109 ? -12.150 -2.572 19.948 1.00 94.69 109 ILE A O 1
ATOM 875 N N . MET A 1 110 ? -10.590 -1.285 18.968 1.00 93.19 110 MET A N 1
ATOM 876 C CA . MET A 1 110 ? -10.526 -2.059 17.733 1.00 93.19 110 MET A CA 1
ATOM 877 C C . MET A 1 110 ? -9.860 -3.406 18.015 1.00 93.19 110 MET A C 1
ATOM 879 O O . MET A 1 110 ? -8.730 -3.457 18.495 1.00 93.19 110 MET A O 1
ATOM 883 N N . ILE A 1 111 ? -10.563 -4.497 17.743 1.00 95.69 111 ILE A N 1
ATOM 884 C CA . ILE A 1 111 ? -10.061 -5.860 17.941 1.00 95.69 111 ILE A CA 1
ATOM 885 C C . ILE A 1 111 ? -9.526 -6.409 16.625 1.00 95.69 111 ILE A C 1
ATOM 887 O O . ILE A 1 111 ? -8.435 -6.974 16.607 1.00 95.69 111 ILE A O 1
ATOM 891 N N . ASP A 1 112 ? -10.278 -6.199 15.545 1.00 91.00 112 ASP A N 1
ATOM 892 C CA . ASP A 1 112 ? -9.906 -6.605 14.193 1.00 91.00 112 ASP A CA 1
ATOM 893 C C . ASP A 1 112 ? -10.355 -5.538 13.186 1.00 91.00 112 ASP A C 1
ATOM 895 O O . ASP A 1 112 ? -11.547 -5.339 12.940 1.00 91.00 112 ASP A O 1
ATOM 899 N N . ASP A 1 113 ? -9.384 -4.831 12.620 1.00 87.69 113 ASP A N 1
ATOM 900 C CA . ASP A 1 113 ? -9.576 -3.731 11.686 1.00 87.69 113 ASP A CA 1
ATOM 901 C C . ASP A 1 113 ? -9.795 -4.159 10.226 1.00 87.69 113 ASP A C 1
ATOM 903 O O . ASP A 1 113 ? -9.993 -3.292 9.368 1.00 87.69 113 ASP A O 1
ATOM 907 N N . GLU A 1 114 ? -9.748 -5.456 9.907 1.00 86.81 114 GLU A N 1
ATOM 908 C CA . GLU A 1 114 ? -10.137 -5.975 8.589 1.00 86.81 114 GLU A CA 1
ATOM 909 C C . GLU A 1 114 ? -11.651 -6.133 8.486 1.00 86.81 114 GLU A C 1
ATOM 911 O O . GLU A 1 114 ? -12.252 -5.794 7.465 1.00 86.81 114 GLU A O 1
ATOM 916 N N . ILE A 1 115 ? -12.272 -6.587 9.574 1.00 89.50 115 ILE A N 1
ATOM 917 C CA . ILE A 1 115 ? -13.721 -6.788 9.670 1.00 89.50 115 ILE A CA 1
ATOM 918 C C . ILE A 1 115 ? -14.414 -5.733 10.536 1.00 89.50 115 ILE A C 1
ATOM 920 O O . ILE A 1 115 ? -15.586 -5.898 10.863 1.00 89.50 115 ILE A O 1
ATOM 924 N N . ASN A 1 116 ? -13.714 -4.661 10.922 1.00 89.19 116 ASN A N 1
ATOM 925 C CA . ASN A 1 116 ? -14.215 -3.610 11.816 1.00 89.19 116 ASN A CA 1
ATOM 926 C C . ASN A 1 116 ? -14.845 -4.164 13.111 1.00 89.19 116 ASN A C 1
ATOM 928 O O . ASN A 1 116 ? -15.892 -3.686 13.561 1.00 89.19 116 ASN A O 1
ATOM 932 N N . LEU A 1 117 ? -14.246 -5.203 13.692 1.00 93.50 117 LEU A N 1
ATOM 933 C CA . LEU A 1 117 ? -14.664 -5.763 14.971 1.00 93.50 117 LEU A CA 1
ATOM 934 C C . LEU A 1 117 ? -14.139 -4.886 16.098 1.00 93.50 117 LEU A C 1
ATOM 936 O O . LEU A 1 117 ? -12.933 -4.671 16.231 1.00 93.50 117 LEU A O 1
ATOM 940 N N . VAL A 1 118 ? -15.044 -4.440 16.956 1.00 94.19 118 VAL A N 1
ATOM 941 C CA . VAL A 1 118 ? -14.714 -3.588 18.094 1.00 94.19 118 VAL A CA 1
ATOM 942 C C . VAL A 1 118 ? -15.263 -4.178 19.382 1.00 94.19 118 VAL A C 1
ATOM 944 O O . VAL A 1 118 ? -16.264 -4.895 19.379 1.00 94.19 118 VAL A O 1
ATOM 947 N N . LYS A 1 119 ? -14.593 -3.866 20.488 1.00 95.88 119 LYS A N 1
ATOM 948 C CA . LYS A 1 119 ? -15.033 -4.169 21.845 1.00 95.88 119 LYS A CA 1
ATOM 949 C C . LYS A 1 119 ? -15.464 -2.881 22.527 1.00 95.88 119 LYS A C 1
ATOM 951 O O . LYS A 1 119 ? -14.625 -2.019 22.781 1.00 95.88 119 LYS A O 1
ATOM 956 N N . ASP A 1 120 ? -16.740 -2.773 22.849 1.00 93.50 120 ASP A N 1
ATOM 957 C CA . ASP A 1 120 ? -17.288 -1.670 23.629 1.00 93.50 120 ASP A CA 1
ATOM 958 C C . ASP A 1 120 ? -16.710 -1.673 25.049 1.00 93.50 120 ASP A C 1
ATOM 960 O O . ASP A 1 120 ? -16.684 -2.705 25.723 1.00 93.50 120 ASP A O 1
ATOM 964 N N . LEU A 1 121 ? -16.211 -0.527 25.507 1.00 93.00 121 LEU A N 1
ATOM 965 C CA . LEU A 1 121 ? -15.622 -0.408 26.838 1.00 93.00 121 LEU A CA 1
ATOM 966 C 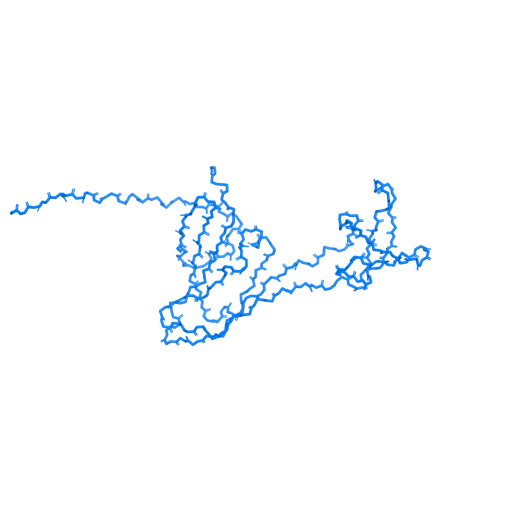C . LEU A 1 121 ? -16.662 -0.196 27.941 1.00 93.00 121 LEU A C 1
ATOM 968 O O . LEU A 1 121 ? -16.334 -0.396 29.110 1.00 93.00 121 LEU A O 1
ATOM 972 N N . SER A 1 122 ? -17.894 0.186 27.595 1.00 90.31 122 SER A N 1
ATOM 973 C CA . SER A 1 122 ? -18.961 0.418 28.572 1.00 90.31 122 SER A CA 1
ATOM 974 C C . SER A 1 122 ? -19.562 -0.884 29.104 1.00 90.31 122 SER A C 1
ATOM 976 O O . SER A 1 122 ? -19.805 -1.000 30.304 1.00 90.31 122 SER A O 1
ATOM 978 N N . ASP A 1 123 ? -19.753 -1.876 28.233 1.00 90.81 123 ASP A N 1
ATOM 979 C CA . ASP A 1 123 ? -20.438 -3.132 28.559 1.00 90.81 123 ASP A CA 1
ATOM 980 C C . ASP A 1 123 ? -19.631 -4.399 28.207 1.00 90.81 123 ASP A C 1
ATOM 982 O O . ASP A 1 123 ? -20.068 -5.509 28.503 1.00 90.81 123 ASP A O 1
ATOM 986 N N . ASN A 1 124 ? -18.421 -4.253 27.649 1.00 91.50 124 ASN A N 1
ATOM 987 C CA . ASN A 1 124 ? -17.557 -5.344 27.176 1.00 91.50 124 ASN A CA 1
ATOM 988 C C . ASN A 1 124 ? -18.131 -6.191 26.023 1.00 91.50 124 ASN A C 1
ATOM 990 O O . ASN A 1 124 ? -17.618 -7.285 25.766 1.00 91.50 124 ASN A O 1
ATOM 994 N N . THR A 1 125 ? -19.140 -5.700 25.305 1.00 93.19 125 THR A N 1
ATOM 995 C CA . THR A 1 125 ? -19.724 -6.389 24.148 1.00 93.19 125 THR A CA 1
ATOM 996 C C . THR A 1 125 ? -18.841 -6.243 22.911 1.00 93.19 125 THR A C 1
ATOM 998 O O . THR A 1 125 ? -18.206 -5.210 22.697 1.00 93.19 125 THR A O 1
ATOM 1001 N N . TYR A 1 126 ? -18.823 -7.274 22.066 1.00 93.69 126 TYR A N 1
ATOM 1002 C CA . TYR A 1 126 ? -18.136 -7.262 20.776 1.00 93.69 126 TYR A CA 1
ATOM 1003 C C . TYR A 1 126 ? -19.150 -7.147 19.646 1.00 93.69 126 TYR A C 1
ATOM 1005 O O . TYR A 1 126 ? -20.152 -7.863 19.643 1.00 93.69 126 TYR A O 1
ATOM 1013 N N . TYR A 1 127 ? -18.883 -6.289 18.670 1.00 90.62 127 TYR A N 1
ATOM 1014 C CA . TYR A 1 127 ? -19.703 -6.202 17.466 1.00 90.62 127 TYR A CA 1
ATOM 1015 C C . TYR A 1 127 ? -18.897 -5.712 16.268 1.00 90.62 127 TYR A C 1
ATOM 1017 O O . TYR A 1 127 ? -17.898 -5.007 16.398 1.00 90.62 127 TYR A O 1
ATOM 1025 N N . THR A 1 128 ? -19.357 -6.102 15.084 1.00 91.12 128 THR A N 1
ATOM 1026 C CA . THR A 1 128 ? -18.822 -5.634 13.808 1.00 91.12 128 THR A CA 1
ATOM 1027 C C . THR A 1 128 ? -19.532 -4.357 13.389 1.00 91.12 128 THR A C 1
ATOM 1029 O O . THR A 1 128 ? -20.761 -4.295 13.353 1.00 91.12 128 THR A O 1
ATOM 1032 N N . VAL A 1 129 ? -18.755 -3.340 13.035 1.00 86.50 129 VAL A N 1
ATOM 1033 C CA . VAL A 1 129 ? -19.276 -2.063 12.559 1.00 86.50 129 VAL A CA 1
ATOM 1034 C C . VAL A 1 129 ? -19.360 -2.078 11.032 1.00 86.50 129 VAL A C 1
ATOM 1036 O O . VAL A 1 129 ? -18.346 -2.090 10.335 1.00 86.50 129 VAL A O 1
ATOM 1039 N N . LEU A 1 130 ? -20.588 -2.077 10.504 1.00 80.69 130 LEU A N 1
ATOM 1040 C CA . LEU A 1 130 ? -20.853 -2.214 9.063 1.00 80.69 130 LEU A CA 1
ATOM 1041 C C . LEU A 1 130 ? -20.357 -1.024 8.231 1.00 80.69 130 LEU A C 1
ATOM 1043 O O . LEU A 1 130 ? -19.921 -1.205 7.096 1.00 80.69 130 LEU A O 1
ATOM 1047 N N . TYR A 1 131 ? -20.413 0.188 8.783 1.00 79.12 131 TYR A N 1
ATOM 1048 C CA . TYR A 1 131 ? -20.024 1.407 8.080 1.00 79.12 131 TYR A CA 1
ATOM 1049 C C . TYR A 1 131 ? -18.817 2.038 8.762 1.00 79.12 131 TYR A C 1
ATOM 1051 O O . TYR A 1 131 ? -18.923 2.550 9.867 1.00 79.12 131 TYR A O 1
ATOM 1059 N N . SER A 1 132 ? -17.669 2.080 8.086 1.00 70.62 132 SER A N 1
ATOM 1060 C CA . SER A 1 132 ? -16.442 2.678 8.638 1.00 70.62 132 SER A CA 1
ATOM 1061 C C . SER A 1 132 ? -16.602 4.148 9.051 1.00 70.62 132 SER A C 1
ATOM 1063 O O . SER A 1 132 ? -15.878 4.621 9.919 1.00 70.62 132 SER A O 1
ATOM 1065 N N . GLN A 1 133 ? -17.578 4.858 8.474 1.00 74.00 133 GLN A N 1
ATOM 1066 C CA . GLN A 1 133 ? -17.918 6.247 8.802 1.00 74.00 133 GLN A CA 1
ATOM 1067 C C . GLN A 1 133 ? -18.450 6.422 10.233 1.00 74.00 133 GLN A C 1
ATOM 1069 O O . GLN A 1 133 ? -18.384 7.523 10.777 1.00 74.00 133 GLN A O 1
ATOM 1074 N N . THR A 1 134 ? -18.969 5.358 10.853 1.00 82.94 134 THR A N 1
ATOM 1075 C CA . THR A 1 134 ? -19.433 5.399 12.246 1.00 82.94 134 THR A CA 1
ATOM 1076 C C . THR A 1 134 ? -18.295 5.182 13.244 1.00 82.94 134 THR A C 1
ATOM 1078 O O . THR A 1 134 ? -18.502 5.380 14.442 1.00 82.94 134 THR A O 1
ATOM 1081 N N . ILE A 1 135 ? -17.089 4.838 12.771 1.00 86.12 135 ILE A N 1
ATOM 1082 C CA . ILE A 1 135 ? -15.869 4.738 13.576 1.00 86.12 135 ILE A CA 1
ATOM 1083 C C . ILE A 1 135 ? -15.116 6.065 13.492 1.00 86.12 135 ILE A C 1
ATOM 1085 O O . ILE A 1 135 ? -14.633 6.470 12.435 1.00 86.12 135 ILE A O 1
ATOM 1089 N N . LYS A 1 136 ? -14.988 6.743 14.627 1.00 86.25 136 LYS A N 1
ATOM 1090 C CA . LYS A 1 136 ? -14.179 7.950 14.788 1.00 86.25 136 LYS A CA 1
ATOM 1091 C C . LYS A 1 136 ? -12.891 7.585 15.518 1.00 86.25 136 LYS A C 1
ATOM 1093 O O . LYS A 1 136 ? -12.919 6.949 16.568 1.00 86.25 136 LYS A O 1
ATOM 1098 N N . TYR A 1 137 ? -11.760 7.992 14.964 1.00 84.12 137 TYR A N 1
ATOM 1099 C CA . TYR A 1 137 ? -10.442 7.701 15.523 1.00 84.12 137 TYR A CA 1
ATOM 1100 C C . TYR A 1 137 ? -9.966 8.880 16.374 1.00 84.12 137 TYR A C 1
ATOM 1102 O O . TYR A 1 137 ? -10.202 10.033 16.015 1.00 84.12 137 TYR A O 1
ATOM 1110 N N . PHE A 1 138 ? -9.323 8.591 17.509 1.00 80.00 138 PHE A N 1
ATOM 1111 C CA . PHE A 1 138 ? -8.749 9.629 18.377 1.00 80.00 138 PHE A CA 1
ATOM 1112 C C . PHE A 1 138 ? -7.480 10.245 17.783 1.00 80.00 138 PHE A C 1
ATOM 1114 O O . PHE A 1 138 ? -7.231 11.432 17.969 1.00 80.00 138 PHE A O 1
ATOM 1121 N N . ASP A 1 139 ? -6.729 9.448 17.025 1.00 71.12 139 ASP A N 1
ATOM 1122 C CA . ASP A 1 139 ? -5.589 9.888 16.232 1.00 71.12 139 ASP A CA 1
ATOM 1123 C C . ASP A 1 139 ? -5.923 9.791 14.742 1.00 71.12 139 ASP A C 1
ATOM 1125 O O . ASP A 1 139 ? -6.789 9.014 14.333 1.00 71.12 139 ASP A O 1
ATOM 1129 N N . ILE A 1 140 ? -5.217 10.564 13.909 1.00 65.88 140 ILE A N 1
ATOM 1130 C CA . ILE A 1 140 ? -5.327 10.439 12.451 1.00 65.88 140 ILE A CA 1
ATOM 1131 C C . ILE A 1 140 ? -4.981 8.987 12.093 1.00 65.88 140 ILE A C 1
ATOM 1133 O O . ILE A 1 140 ? -3.854 8.558 12.375 1.00 65.88 140 ILE A O 1
ATOM 1137 N N . PRO A 1 141 ? -5.911 8.219 11.491 1.00 63.47 141 PRO A N 1
ATOM 1138 C CA . PRO A 1 141 ? -5.630 6.840 11.153 1.00 63.47 141 PRO A CA 1
ATOM 1139 C C . PRO A 1 141 ? -4.434 6.812 10.198 1.00 63.47 141 PRO A C 1
ATOM 1141 O O . PRO A 1 141 ? -4.299 7.684 9.330 1.00 63.47 141 PRO A O 1
ATOM 1144 N N . PRO A 1 142 ? -3.530 5.838 10.359 1.00 63.72 142 PRO A N 1
ATOM 1145 C CA . PRO A 1 142 ? -2.382 5.729 9.495 1.00 63.72 142 PRO A CA 1
ATOM 1146 C C . PRO A 1 142 ? -2.850 5.579 8.056 1.00 63.72 142 PRO A C 1
ATOM 1148 O O . PRO A 1 142 ? -3.730 4.788 7.721 1.00 63.72 142 PRO A O 1
ATOM 1151 N N . THR A 1 143 ? -2.252 6.389 7.205 1.00 65.81 143 THR A N 1
ATOM 1152 C CA . THR A 1 143 ? -2.559 6.422 5.792 1.00 65.81 143 THR A CA 1
ATOM 1153 C C . THR A 1 143 ? -2.025 5.163 5.120 1.00 65.81 143 THR A C 1
ATOM 1155 O O . THR A 1 143 ? -0.871 4.784 5.319 1.00 65.81 143 THR A O 1
ATOM 1158 N N . ASN A 1 144 ? -2.870 4.514 4.314 1.00 72.88 144 ASN A N 1
ATOM 1159 C CA . ASN A 1 144 ? -2.447 3.387 3.491 1.00 72.88 144 ASN A CA 1
ATOM 1160 C C . ASN A 1 144 ? -1.344 3.854 2.541 1.00 72.88 144 ASN A C 1
ATOM 1162 O O . ASN A 1 144 ? -1.555 4.769 1.744 1.00 72.88 144 ASN A O 1
ATOM 1166 N N . LYS A 1 145 ? -0.182 3.211 2.606 1.00 80.88 145 LYS A N 1
ATOM 1167 C CA . LYS A 1 145 ? 0.884 3.414 1.629 1.00 80.88 145 LYS A CA 1
ATOM 1168 C C . LYS A 1 145 ? 0.914 2.236 0.676 1.00 80.88 145 LYS A C 1
ATOM 1170 O O . LYS A 1 145 ? 0.732 1.094 1.096 1.00 80.88 145 LYS A O 1
ATOM 1175 N N . ILE A 1 146 ? 1.181 2.505 -0.595 1.00 85.06 146 ILE A N 1
ATOM 1176 C CA . ILE A 1 146 ? 1.560 1.453 -1.538 1.00 85.06 146 ILE A CA 1
ATOM 1177 C C . ILE A 1 146 ? 3.046 1.598 -1.811 1.00 85.06 146 ILE A C 1
ATOM 1179 O O . ILE A 1 146 ? 3.516 2.674 -2.174 1.00 85.06 146 ILE A O 1
ATOM 1183 N N . ILE A 1 147 ? 3.765 0.502 -1.624 1.00 89.44 147 ILE A N 1
ATOM 1184 C CA . ILE A 1 147 ? 5.179 0.377 -1.933 1.00 89.44 147 ILE A CA 1
ATOM 1185 C C . ILE A 1 147 ? 5.292 -0.486 -3.178 1.00 89.44 147 ILE A C 1
ATOM 1187 O O . ILE A 1 147 ? 4.775 -1.603 -3.204 1.00 89.44 147 ILE A O 1
ATOM 1191 N N . VAL A 1 148 ? 5.950 0.035 -4.206 1.00 90.75 148 VAL A N 1
ATOM 1192 C CA . VAL A 1 148 ? 6.235 -0.714 -5.427 1.00 90.75 148 VAL A CA 1
ATOM 1193 C C . VAL A 1 148 ? 7.727 -0.940 -5.533 1.00 90.75 148 VAL A C 1
ATOM 1195 O O . VAL A 1 148 ? 8.508 0.010 -5.550 1.00 90.75 148 VAL A O 1
ATOM 1198 N N . ASP A 1 149 ? 8.100 -2.205 -5.644 1.00 93.81 149 ASP A N 1
ATOM 1199 C CA . ASP A 1 149 ? 9.477 -2.624 -5.820 1.00 93.81 149 ASP A CA 1
ATOM 1200 C C . ASP A 1 149 ? 9.634 -3.496 -7.064 1.00 93.81 149 ASP A C 1
ATOM 1202 O O . ASP A 1 149 ? 8.694 -4.170 -7.501 1.00 93.81 149 ASP A O 1
ATOM 1206 N N . PHE A 1 150 ? 10.830 -3.473 -7.638 1.00 93.12 150 PHE A N 1
ATOM 1207 C CA . PHE A 1 150 ? 11.167 -4.227 -8.836 1.00 93.12 150 PHE A CA 1
ATOM 1208 C C . PHE A 1 150 ? 12.489 -4.947 -8.626 1.00 93.12 150 PHE A C 1
ATOM 1210 O O . PHE A 1 150 ? 13.497 -4.325 -8.302 1.00 93.12 150 PHE A O 1
ATOM 1217 N N . THR A 1 151 ? 12.514 -6.245 -8.915 1.00 93.38 151 THR A N 1
ATOM 1218 C CA . THR A 1 151 ? 13.782 -6.929 -9.179 1.00 93.38 151 THR A CA 1
ATOM 1219 C C . THR A 1 151 ? 14.044 -6.826 -10.674 1.00 93.38 151 THR A C 1
ATOM 1221 O O . THR A 1 151 ? 13.219 -7.256 -11.485 1.00 93.38 151 THR A O 1
ATOM 1224 N N . PHE A 1 152 ? 15.158 -6.207 -11.059 1.00 92.06 152 PHE A N 1
ATOM 1225 C CA . PHE A 1 152 ? 15.489 -5.991 -12.462 1.00 92.06 152 PHE A CA 1
ATOM 1226 C C . PHE A 1 152 ? 16.995 -5.975 -12.712 1.00 92.06 152 PHE A C 1
ATOM 1228 O O . PHE A 1 152 ? 17.791 -5.634 -11.840 1.00 92.06 152 PHE A O 1
ATOM 1235 N N . GLU A 1 153 ? 17.365 -6.294 -13.944 1.00 90.19 153 GLU A N 1
ATOM 1236 C CA . GLU A 1 153 ? 18.714 -6.152 -14.472 1.00 90.19 153 GLU A CA 1
ATOM 1237 C C . GLU A 1 153 ? 18.723 -5.049 -15.527 1.00 90.19 153 GLU A C 1
ATOM 1239 O O . GLU A 1 153 ? 17.788 -4.916 -16.323 1.00 90.19 153 GLU A O 1
ATOM 1244 N N . THR A 1 154 ? 19.778 -4.236 -15.544 1.00 85.81 154 THR A N 1
ATOM 1245 C CA . THR A 1 154 ? 19.980 -3.251 -16.606 1.00 85.81 154 THR A CA 1
ATOM 1246 C C . THR A 1 154 ? 21.452 -3.071 -16.922 1.00 85.81 154 THR A C 1
ATOM 1248 O O . THR A 1 154 ? 22.290 -2.986 -16.026 1.00 85.81 154 THR A O 1
ATOM 1251 N N . SER A 1 155 ? 21.771 -2.962 -18.210 1.00 79.75 155 SER A N 1
ATOM 1252 C CA . SER A 1 155 ? 23.103 -2.559 -18.667 1.00 79.75 155 SER A CA 1
ATOM 1253 C C . SER A 1 155 ? 23.259 -1.032 -18.751 1.00 79.75 155 SER A C 1
ATOM 1255 O O . SER A 1 155 ? 24.324 -0.548 -19.128 1.00 79.75 155 SER A O 1
ATOM 1257 N N . ASN A 1 156 ? 22.200 -0.261 -18.457 1.00 75.25 156 ASN A N 1
ATOM 1258 C CA . ASN A 1 156 ? 22.208 1.201 -18.461 1.00 75.25 156 ASN A CA 1
ATOM 1259 C C . ASN A 1 156 ? 21.201 1.779 -17.443 1.00 75.25 156 ASN A C 1
ATOM 1261 O O . ASN A 1 156 ? 19.999 1.867 -17.700 1.00 75.25 156 ASN A O 1
ATOM 1265 N N . ILE A 1 157 ? 21.710 2.229 -16.295 1.00 68.62 157 ILE A N 1
ATOM 1266 C CA . ILE A 1 157 ? 20.907 2.826 -15.213 1.00 68.62 157 ILE A CA 1
ATOM 1267 C C . ILE A 1 157 ? 20.384 4.238 -15.529 1.00 68.62 157 ILE A C 1
ATOM 1269 O O . ILE A 1 157 ? 19.512 4.739 -14.826 1.00 68.62 157 ILE A O 1
ATOM 1273 N N . GLU A 1 158 ? 20.872 4.897 -16.584 1.00 68.44 158 GLU A N 1
ATOM 1274 C CA . GLU A 1 158 ? 20.510 6.287 -16.896 1.00 68.44 158 GLU A CA 1
ATOM 1275 C C . GLU A 1 158 ? 19.186 6.431 -17.661 1.00 68.44 158 GLU A C 1
ATOM 1277 O O . GLU A 1 158 ? 18.759 7.555 -17.944 1.00 68.44 158 GLU A O 1
ATOM 1282 N N . GLN A 1 159 ? 18.535 5.319 -18.016 1.00 75.75 159 GLN A N 1
ATOM 1283 C CA . GLN A 1 159 ? 17.338 5.292 -18.865 1.00 75.75 159 GLN A CA 1
ATOM 1284 C C . GLN A 1 159 ? 16.175 4.509 -18.244 1.00 75.75 159 GLN A C 1
ATOM 1286 O O . GLN A 1 159 ? 15.407 3.884 -18.975 1.00 75.75 159 GLN A O 1
ATOM 1291 N N . LEU A 1 160 ? 16.042 4.528 -16.916 1.00 88.38 160 LEU A N 1
ATOM 1292 C CA . LEU A 1 160 ? 14.880 3.952 -16.241 1.00 88.38 160 LEU A CA 1
ATOM 1293 C C . LEU A 1 160 ? 13.740 4.973 -16.173 1.00 88.38 160 LEU A C 1
ATOM 1295 O O . LEU A 1 160 ? 13.942 6.152 -15.871 1.00 88.38 160 LEU A O 1
ATOM 1299 N N . TYR A 1 161 ? 12.531 4.497 -16.433 1.00 89.94 161 TYR A N 1
ATOM 1300 C CA . TYR A 1 161 ? 11.297 5.261 -16.375 1.00 89.94 161 TYR A CA 1
ATOM 1301 C C . TYR A 1 161 ? 10.263 4.485 -15.573 1.00 89.94 161 TYR A C 1
ATOM 1303 O O . TYR A 1 161 ? 9.984 3.325 -15.881 1.00 89.94 161 TYR A O 1
ATOM 1311 N N . LEU A 1 162 ? 9.655 5.136 -14.584 1.00 91.31 162 LEU A N 1
ATOM 1312 C CA . LEU A 1 162 ? 8.469 4.601 -13.935 1.00 91.31 162 LEU A CA 1
ATOM 1313 C C . LEU A 1 162 ? 7.239 5.100 -14.683 1.00 91.31 162 LEU A C 1
ATOM 1315 O O . LEU A 1 162 ? 7.028 6.306 -14.812 1.00 91.31 162 LEU A O 1
ATOM 1319 N N . GLN A 1 163 ? 6.450 4.161 -15.190 1.00 91.38 163 GLN A N 1
ATOM 1320 C CA . GLN A 1 163 ? 5.252 4.412 -15.975 1.00 91.38 163 GLN A CA 1
ATOM 1321 C C . GLN A 1 163 ? 4.006 3.977 -15.208 1.00 91.38 163 GLN A C 1
ATOM 1323 O O . GLN A 1 163 ? 4.013 2.934 -14.564 1.00 91.38 163 GLN A O 1
ATOM 1328 N N . MET A 1 164 ? 2.928 4.754 -15.297 1.00 91.06 164 MET A N 1
ATOM 1329 C CA . MET A 1 164 ? 1.645 4.466 -14.647 1.00 91.06 164 MET A CA 1
ATOM 1330 C C . MET A 1 164 ? 0.480 5.152 -15.367 1.00 91.06 164 MET A C 1
ATOM 1332 O O . MET A 1 164 ? 0.680 6.123 -16.096 1.00 91.06 164 MET A O 1
ATOM 1336 N N . ILE A 1 165 ? -0.745 4.671 -15.146 1.00 88.38 165 ILE A N 1
ATOM 1337 C CA . ILE A 1 165 ? -1.976 5.282 -15.658 1.00 88.38 165 ILE A CA 1
ATOM 1338 C C . ILE A 1 165 ? -2.687 6.043 -14.537 1.00 88.38 165 ILE A C 1
ATOM 1340 O O . ILE A 1 165 ? -2.967 5.493 -13.471 1.00 88.38 165 ILE A O 1
ATOM 1344 N N . SER A 1 166 ? -3.029 7.297 -14.823 1.00 84.31 166 SER A N 1
ATOM 1345 C CA . SER A 1 166 ? -3.878 8.152 -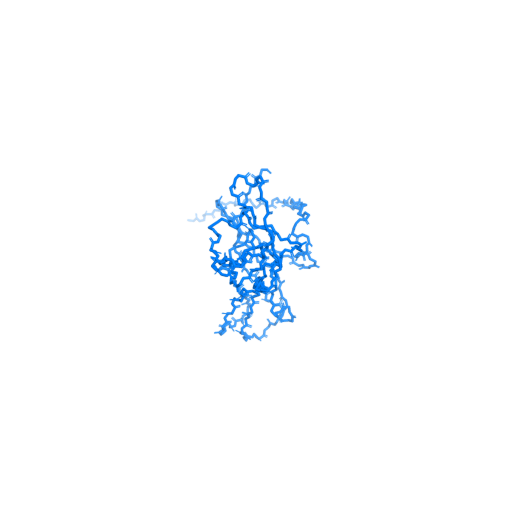14.005 1.00 84.31 166 SER A CA 1
ATOM 1346 C C . SER A 1 166 ? -5.345 8.096 -14.447 1.00 84.31 166 SER A C 1
ATOM 1348 O O . SER A 1 166 ? -5.652 8.160 -15.641 1.00 84.31 166 SER A O 1
ATOM 1350 N N . ASN A 1 167 ? -6.242 7.976 -13.467 1.00 72.12 167 ASN A N 1
ATOM 1351 C CA . ASN A 1 167 ? -7.694 7.826 -13.590 1.00 72.12 167 ASN A CA 1
ATOM 1352 C C . ASN A 1 167 ? -8.471 9.131 -13.725 1.00 72.12 167 ASN A C 1
ATOM 1354 O O . ASN A 1 167 ? -9.626 9.113 -14.146 1.00 72.12 167 ASN A O 1
ATOM 1358 N N . GLN A 1 168 ? -7.890 10.245 -13.293 1.00 60.28 168 GLN A N 1
ATOM 1359 C CA . GLN A 1 168 ? -8.622 11.494 -13.182 1.00 60.28 168 GLN A CA 1
ATOM 1360 C C . GLN A 1 168 ? -7.988 12.554 -14.049 1.00 60.28 168 GLN A C 1
ATOM 1362 O O . GLN A 1 168 ? -6.930 13.085 -13.729 1.00 60.28 168 GLN A O 1
ATOM 1367 N N . LEU A 1 169 ? -8.707 12.921 -15.101 1.00 53.16 169 LEU A N 1
ATOM 1368 C CA . LEU A 1 169 ? -8.505 14.196 -15.747 1.00 53.16 169 LEU A CA 1
ATOM 1369 C C . LEU A 1 169 ? -9.856 14.889 -15.856 1.00 53.16 169 LEU A C 1
ATOM 1371 O O . LEU A 1 169 ? -10.558 14.789 -16.861 1.00 53.16 169 LEU A O 1
ATOM 1375 N N . LYS A 1 170 ? -10.233 15.629 -14.812 1.00 48.78 170 LYS A N 1
ATOM 1376 C CA . LYS A 1 170 ? -11.100 16.785 -15.036 1.00 48.78 170 LYS A CA 1
ATOM 1377 C C . LYS A 1 170 ? -10.232 17.839 -15.727 1.00 48.78 170 LYS A C 1
ATOM 1379 O O . LYS A 1 170 ? -9.711 18.730 -15.070 1.00 48.78 170 LYS A O 1
ATOM 1384 N N . TRP A 1 171 ? -10.028 17.695 -17.036 1.00 47.25 171 TRP A N 1
ATOM 1385 C CA . TRP A 1 171 ? -9.511 18.779 -17.865 1.00 47.25 171 TRP A CA 1
ATOM 1386 C C . TRP A 1 171 ? -10.654 19.783 -18.025 1.00 47.25 171 TRP A C 1
ATOM 1388 O O . TRP A 1 171 ? -11.534 19.596 -18.865 1.00 47.25 171 TRP A O 1
ATOM 1398 N N . ARG A 1 172 ? -10.715 20.783 -17.151 1.00 34.31 172 ARG A N 1
ATOM 1399 C CA . ARG A 1 172 ? -11.489 21.998 -17.404 1.00 34.31 172 ARG A CA 1
ATOM 1400 C C . ARG A 1 172 ? -10.526 23.139 -17.643 1.00 34.31 172 ARG A C 1
ATOM 1402 O O . ARG A 1 172 ? -9.525 23.196 -16.897 1.00 34.31 172 ARG A O 1
#

Sequence (172 aa):
MNTTLKLFTFFLHLITFIKSEDFSSITNSSLARVKLYVNSAEIAYKISAFQFPVEFSPKQLEHIRPETIRLNGKFVHVSSQTITQQKKSLNGQKVLICKDDCSNTVEAIMIDDEINLVKDLSDNTYYTVLYSQTIKYFDIPPTNKIIVDFTFETSNIEQLYLQMISNQLKWR

Radius of gyration: 23.84 Å; chains: 1; bounding box: 51×36×90 Å